Protein AF-A0A522DZP8-F1 (afdb_monomer_lite)

Sequence (101 aa):
LSAKATPIAKRIQIWIPDPQGKQLICRQGYSKDNNELAQLFETITVNKGEGALGRVWLTGMPVITGADESDYSPELDNLSTMLAIPVIADGRLKAIVTFLF

Secondary structure (DSSP, 8-state):
---TTS-S-SEEEEEEE-TTSSEEEEEEEEESS-THHHHHHTT-EEETTSHHHHHHHHH---EEE---GGG--TTTTT---EEEEEEEETTEEEEEEEEE-

Foldseek 3Di:
DDDLVDDPFQKKWKWFQDPVSFWIATPDMDGSDDCPVVVVRRPDIHGQPPDQVNPCQPPVDKDKFADDVPPDDVVCNQQRIKIWHFDDDPNHTGIIMMGGD

pLDDT: mean 79.23, std 18.17, range [43.75, 98.19]

Radius of gyration: 13.72 Å; chains: 1; bounding box: 36×34×33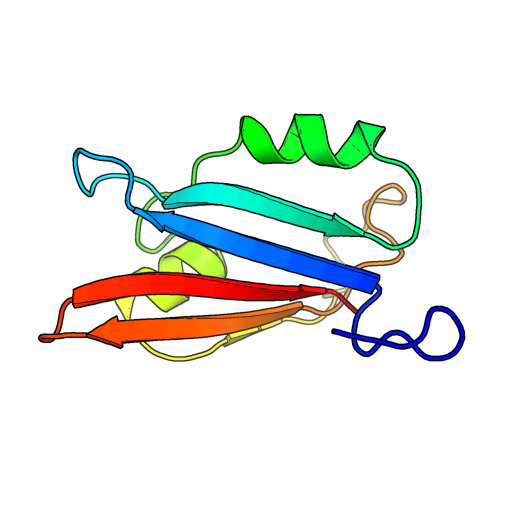 Å

Structure (mmCIF, N/CA/C/O backbone):
data_AF-A0A522DZP8-F1
#
_entry.id   AF-A0A522DZP8-F1
#
loop_
_atom_site.group_PDB
_atom_site.id
_atom_site.type_symbol
_atom_site.label_atom_id
_atom_site.label_alt_id
_atom_site.label_comp_id
_atom_site.label_asym_id
_atom_site.label_entity_id
_atom_site.label_seq_id
_atom_site.pdbx_PDB_ins_code
_atom_site.Cartn_x
_atom_site.Cartn_y
_atom_site.Cartn_z
_atom_site.occupancy
_atom_site.B_iso_or_equiv
_atom_site.auth_seq_id
_atom_site.auth_comp_id
_atom_site.auth_asym_id
_atom_site.auth_atom_id
_atom_site.pdbx_PDB_model_num
ATOM 1 N N . LEU A 1 1 ? 5.232 -15.082 -5.766 1.00 49.91 1 LEU A N 1
ATOM 2 C CA . LEU A 1 1 ? 4.152 -14.746 -6.724 1.00 49.91 1 LEU A CA 1
ATOM 3 C C . LEU A 1 1 ? 4.681 -14.124 -8.034 1.00 49.91 1 LEU A C 1
ATOM 5 O O . LEU A 1 1 ? 4.002 -13.323 -8.655 1.00 49.91 1 LEU A O 1
ATOM 9 N N . SER A 1 2 ? 5.871 -14.526 -8.496 1.00 52.34 2 SER A N 1
ATOM 10 C CA . SER A 1 2 ? 6.387 -14.239 -9.840 1.00 52.34 2 SER A CA 1
ATOM 11 C C . SER A 1 2 ? 7.524 -15.215 -10.145 1.00 52.34 2 SER A C 1
ATOM 13 O O . SER A 1 2 ? 8.279 -15.557 -9.232 1.00 52.34 2 SER A O 1
ATOM 15 N N . ALA A 1 3 ? 7.682 -15.645 -11.398 1.00 55.91 3 ALA A N 1
ATOM 16 C CA . ALA A 1 3 ? 8.917 -16.295 -11.831 1.00 55.91 3 ALA A CA 1
ATOM 17 C C . ALA A 1 3 ? 10.070 -15.273 -11.757 1.00 55.91 3 ALA A C 1
ATOM 19 O O . ALA A 1 3 ? 9.878 -14.108 -12.112 1.00 55.91 3 ALA A O 1
ATOM 20 N N . LYS A 1 4 ? 11.272 -15.683 -11.315 1.00 57.22 4 LYS A N 1
ATOM 21 C CA . LYS A 1 4 ? 12.457 -14.791 -11.230 1.00 57.22 4 LYS A CA 1
ATOM 22 C C . LYS A 1 4 ? 12.805 -14.118 -12.573 1.00 57.22 4 LYS A C 1
ATOM 24 O O . LYS A 1 4 ? 13.436 -13.057 -12.586 1.00 57.22 4 LYS A O 1
ATOM 29 N N . ALA A 1 5 ? 12.388 -14.736 -13.678 1.00 59.31 5 ALA A N 1
ATOM 30 C CA . ALA A 1 5 ? 12.634 -14.280 -15.040 1.00 59.31 5 ALA A CA 1
ATOM 31 C C . ALA A 1 5 ? 11.696 -13.149 -15.511 1.00 59.31 5 ALA A C 1
ATOM 33 O O . ALA A 1 5 ? 12.082 -12.402 -16.400 1.00 59.31 5 ALA A O 1
ATOM 34 N N . THR A 1 6 ? 10.508 -12.982 -14.915 1.00 59.75 6 THR A N 1
ATOM 35 C CA . THR A 1 6 ? 9.487 -12.014 -15.372 1.00 59.75 6 THR A CA 1
ATOM 36 C C . THR A 1 6 ? 8.752 -11.370 -14.185 1.00 59.75 6 THR A C 1
ATOM 38 O O . THR A 1 6 ? 7.577 -11.669 -13.962 1.00 59.75 6 THR A O 1
ATOM 41 N N . PRO A 1 7 ? 9.437 -10.552 -13.362 1.00 65.62 7 PRO A N 1
ATOM 42 C CA . PRO A 1 7 ? 8.817 -9.880 -12.222 1.00 65.62 7 PRO A CA 1
ATOM 43 C C . PRO A 1 7 ? 7.661 -8.976 -12.662 1.00 65.62 7 PRO A C 1
ATOM 45 O O . PRO A 1 7 ? 7.847 -8.109 -13.507 1.00 65.62 7 PRO A O 1
ATOM 48 N N . ILE A 1 8 ? 6.481 -9.164 -12.060 1.00 76.81 8 ILE A N 1
ATOM 49 C CA . ILE A 1 8 ? 5.305 -8.294 -12.271 1.00 76.81 8 ILE A CA 1
ATOM 50 C C . ILE A 1 8 ? 5.591 -6.859 -11.795 1.00 76.81 8 ILE A C 1
ATOM 52 O O . ILE A 1 8 ? 5.089 -5.908 -12.375 1.00 76.81 8 ILE A O 1
ATOM 56 N N . ALA A 1 9 ? 6.409 -6.710 -10.752 1.00 80.50 9 ALA A N 1
ATOM 57 C CA . ALA A 1 9 ? 6.889 -5.443 -10.215 1.00 80.50 9 ALA A CA 1
ATOM 58 C C . ALA A 1 9 ? 8.303 -5.653 -9.657 1.00 80.50 9 ALA A C 1
ATOM 60 O O . ALA A 1 9 ? 8.629 -6.761 -9.209 1.00 80.50 9 ALA A O 1
ATOM 61 N N . LYS A 1 10 ? 9.137 -4.610 -9.654 1.00 80.19 10 LYS A N 1
ATOM 62 C CA . LYS A 1 10 ? 10.472 -4.660 -9.035 1.00 80.19 10 LYS A CA 1
ATOM 63 C C . LYS A 1 10 ? 10.374 -4.860 -7.526 1.00 80.19 10 LYS A C 1
ATOM 65 O O . LYS A 1 10 ? 11.195 -5.577 -6.948 1.00 80.19 10 LYS A O 1
ATOM 70 N N . ARG A 1 11 ? 9.343 -4.277 -6.901 1.00 81.62 11 ARG A N 1
ATOM 71 C CA . ARG A 1 11 ? 9.078 -4.413 -5.468 1.00 81.62 11 ARG A CA 1
ATOM 72 C C . ARG A 1 11 ? 7.587 -4.492 -5.160 1.00 81.62 11 ARG A C 1
ATOM 74 O O . ARG A 1 11 ? 6.780 -3.811 -5.784 1.00 81.62 11 ARG A O 1
ATOM 81 N N . ILE A 1 12 ? 7.239 -5.300 -4.164 1.00 87.12 12 ILE A N 1
ATOM 82 C CA . ILE A 1 12 ? 5.893 -5.362 -3.584 1.00 87.12 12 ILE A CA 1
ATOM 83 C C . ILE A 1 12 ? 5.999 -5.087 -2.088 1.00 87.12 12 ILE A C 1
ATOM 85 O O . ILE A 1 12 ? 6.853 -5.681 -1.428 1.00 87.12 12 ILE A O 1
ATOM 89 N N . GLN A 1 13 ? 5.147 -4.221 -1.538 1.00 89.38 13 GLN A N 1
ATOM 90 C CA . GLN A 1 13 ? 5.083 -3.995 -0.090 1.00 89.38 13 GLN A CA 1
ATOM 91 C C . GLN A 1 13 ? 3.659 -4.132 0.440 1.00 89.38 13 GLN A C 1
ATOM 93 O O . GLN A 1 13 ? 2.682 -3.900 -0.270 1.00 89.38 13 GLN A O 1
ATOM 98 N N . ILE A 1 14 ? 3.556 -4.505 1.714 1.00 92.44 14 ILE A N 1
ATOM 99 C CA . ILE A 1 14 ? 2.301 -4.580 2.456 1.00 92.44 14 ILE A CA 1
ATOM 100 C C . ILE A 1 14 ? 2.387 -3.601 3.620 1.00 92.44 14 ILE A C 1
ATOM 102 O O . ILE A 1 14 ? 3.166 -3.787 4.558 1.00 92.44 14 ILE A O 1
ATOM 106 N N . TRP A 1 15 ? 1.540 -2.583 3.563 1.00 94.81 15 TRP A N 1
ATOM 107 C CA . TRP A 1 15 ? 1.388 -1.570 4.594 1.00 94.81 15 TRP A CA 1
ATOM 108 C C . TRP A 1 15 ? 0.144 -1.868 5.412 1.00 94.81 15 TRP A C 1
ATOM 110 O O . TRP A 1 15 ? -0.905 -2.165 4.845 1.00 94.81 15 TRP A O 1
ATOM 120 N N . ILE A 1 16 ? 0.237 -1.789 6.733 1.00 95.94 16 ILE A N 1
ATOM 121 C CA . ILE A 1 16 ? -0.898 -2.019 7.633 1.00 95.94 16 ILE A CA 1
ATOM 122 C C . ILE A 1 16 ? -1.042 -0.853 8.606 1.00 95.94 16 ILE A C 1
ATOM 124 O O . ILE A 1 16 ? -0.033 -0.233 8.941 1.00 95.94 16 ILE A O 1
ATOM 128 N N . PRO A 1 17 ? -2.256 -0.563 9.102 1.00 96.31 17 PRO A N 1
ATOM 129 C CA . PRO A 1 17 ? -2.402 0.305 10.258 1.00 96.31 17 PRO A CA 1
ATOM 130 C C . PRO A 1 17 ? -1.619 -0.260 11.449 1.00 96.31 17 PRO A C 1
ATOM 132 O O . PRO A 1 17 ? -1.622 -1.473 11.687 1.00 96.31 17 PRO A O 1
ATOM 135 N N . ASP A 1 18 ? -0.965 0.618 12.199 1.00 93.94 18 ASP A N 1
ATOM 136 C CA . ASP A 1 18 ? -0.370 0.280 13.484 1.00 93.94 18 ASP A CA 1
ATOM 137 C C . ASP A 1 18 ? -1.457 -0.168 14.491 1.00 93.94 18 ASP A C 1
ATOM 139 O O . ASP A 1 18 ? -2.658 0.022 14.256 1.00 93.94 18 ASP A O 1
ATOM 143 N N . PRO A 1 19 ? -1.083 -0.764 15.640 1.00 92.50 19 PRO A N 1
ATOM 144 C CA . PRO A 1 19 ? -2.062 -1.205 16.636 1.00 92.50 19 PRO A CA 1
ATOM 145 C C . PRO A 1 19 ? -2.974 -0.090 17.172 1.00 92.50 19 PRO A C 1
ATOM 147 O O . PRO A 1 19 ? -4.047 -0.383 17.692 1.00 92.50 19 PRO A O 1
ATOM 150 N N . GLN A 1 20 ? -2.556 1.176 17.057 1.00 94.44 20 GLN A N 1
ATOM 151 C CA . GLN A 1 20 ? -3.319 2.344 17.502 1.00 94.44 20 GLN A CA 1
ATOM 152 C C . GLN A 1 20 ? -4.224 2.919 16.399 1.00 94.44 20 GLN A C 1
ATOM 154 O O . GLN A 1 20 ? -5.013 3.825 16.665 1.00 94.44 20 GLN A O 1
ATOM 159 N N . GLY A 1 21 ? -4.117 2.418 15.164 1.00 92.94 21 GLY A N 1
ATOM 160 C CA . GLY A 1 21 ? -4.810 2.931 13.988 1.00 92.94 21 GLY A CA 1
ATOM 161 C C . GLY A 1 21 ? -4.411 4.357 13.597 1.00 92.94 21 GLY A C 1
ATOM 162 O O . GLY A 1 21 ? -5.215 5.041 12.965 1.00 92.94 21 GLY A O 1
ATOM 163 N N . LYS A 1 22 ? -3.220 4.829 13.991 1.00 94.31 22 LYS A N 1
ATOM 164 C CA . LYS A 1 22 ? -2.774 6.223 13.788 1.00 94.31 22 LYS A CA 1
ATOM 165 C C . LYS A 1 22 ? -1.852 6.398 12.594 1.00 94.31 22 LYS A C 1
ATOM 167 O O . LYS A 1 22 ? -1.924 7.421 11.920 1.00 94.31 22 LYS A O 1
ATOM 172 N N . GLN A 1 23 ? -1.037 5.390 12.311 1.00 95.94 23 GLN A N 1
ATOM 173 C CA . GLN A 1 23 ? -0.074 5.409 11.215 1.00 95.94 23 GLN A CA 1
ATOM 174 C C . GLN A 1 23 ? -0.135 4.109 10.418 1.00 95.94 23 GLN A C 1
ATOM 176 O O . GLN A 1 23 ? -0.561 3.078 10.935 1.00 95.94 23 GLN A O 1
ATOM 181 N N . LEU A 1 24 ? 0.318 4.148 9.168 1.00 94.94 24 LEU A N 1
ATOM 182 C CA . LEU A 1 24 ? 0.672 2.945 8.423 1.00 94.94 24 LEU A CA 1
ATOM 183 C C . LEU A 1 24 ? 2.131 2.585 8.690 1.00 94.94 24 LEU A C 1
ATOM 185 O O . LEU A 1 24 ? 2.988 3.465 8.686 1.00 94.94 24 LEU A O 1
ATOM 189 N N . ILE A 1 25 ? 2.399 1.293 8.844 1.00 92.81 25 ILE A N 1
ATOM 190 C CA . ILE A 1 25 ? 3.740 0.712 8.935 1.00 92.81 25 ILE A CA 1
ATOM 191 C C . ILE A 1 25 ? 3.939 -0.312 7.819 1.00 92.81 25 ILE A C 1
ATOM 193 O O . ILE A 1 25 ? 3.008 -1.047 7.464 1.00 92.81 25 ILE A O 1
ATOM 197 N N . CYS A 1 26 ? 5.149 -0.385 7.269 1.00 90.38 26 CYS A N 1
ATOM 198 C CA . CYS A 1 26 ? 5.507 -1.423 6.309 1.00 90.38 26 CYS A CA 1
ATOM 199 C C . CYS A 1 26 ? 5.714 -2.743 7.062 1.00 90.38 26 CYS A C 1
ATOM 201 O O . CYS A 1 26 ? 6.713 -2.924 7.750 1.00 90.38 26 CYS A O 1
ATOM 203 N N . ARG A 1 27 ? 4.765 -3.681 6.945 1.00 83.94 27 ARG A N 1
ATOM 204 C CA . ARG A 1 27 ? 4.882 -5.010 7.570 1.00 83.94 27 ARG A CA 1
ATOM 205 C C . ARG A 1 27 ? 5.843 -5.906 6.799 1.00 83.94 27 ARG A C 1
ATOM 207 O O . ARG A 1 27 ? 6.474 -6.772 7.394 1.00 83.94 27 ARG A O 1
ATOM 214 N N . GLN A 1 28 ? 5.872 -5.771 5.476 1.00 74.88 28 GLN A N 1
ATOM 215 C CA . GLN A 1 28 ? 6.653 -6.654 4.623 1.00 74.88 28 GLN A CA 1
ATOM 216 C C . GLN A 1 28 ? 6.976 -5.991 3.288 1.00 74.88 28 GLN A C 1
ATOM 218 O O . GLN A 1 28 ? 6.095 -5.403 2.663 1.00 74.88 28 GLN A O 1
ATOM 223 N N . GLY A 1 29 ? 8.217 -6.147 2.827 1.00 68.19 29 GLY A N 1
ATOM 224 C CA . GLY A 1 29 ? 8.646 -5.787 1.481 1.00 68.19 29 GLY A CA 1
ATOM 225 C C . GLY A 1 29 ? 9.334 -6.965 0.795 1.00 68.19 29 GLY A C 1
ATOM 226 O O . GLY A 1 29 ? 10.187 -7.6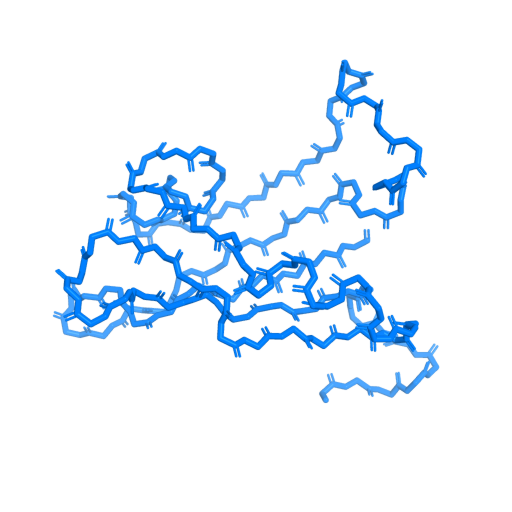16 1.386 1.00 68.19 29 GLY A O 1
ATOM 227 N N . TYR A 1 30 ? 8.981 -7.225 -0.459 1.00 70.81 30 TYR A N 1
ATOM 228 C CA . TYR A 1 30 ? 9.627 -8.217 -1.312 1.00 70.81 30 TYR A CA 1
ATOM 229 C C . TYR A 1 30 ? 10.253 -7.522 -2.520 1.00 70.81 30 TYR A C 1
ATOM 231 O O . TYR A 1 30 ? 9.563 -6.803 -3.240 1.00 70.81 30 TYR A O 1
ATOM 239 N N . SER A 1 31 ? 11.544 -7.756 -2.749 1.00 65.19 31 SER A N 1
ATOM 240 C CA . SER A 1 31 ? 12.326 -7.225 -3.872 1.00 65.19 31 SER A CA 1
ATOM 241 C C . SER A 1 31 ? 13.105 -8.353 -4.545 1.00 65.19 31 SER A C 1
ATOM 243 O O . SER A 1 31 ? 13.415 -9.360 -3.904 1.00 65.19 31 SER A O 1
ATOM 245 N N . LYS A 1 32 ? 13.406 -8.202 -5.840 1.00 60.59 32 LYS A N 1
ATOM 246 C CA . LYS A 1 32 ? 14.304 -9.115 -6.566 1.00 60.59 32 LYS A CA 1
ATOM 247 C C . LYS A 1 32 ? 15.771 -8.900 -6.172 1.00 60.59 32 LYS A C 1
ATOM 249 O O . LYS A 1 32 ? 16.501 -9.884 -6.063 1.00 60.59 32 LYS A O 1
ATOM 254 N N . ASP A 1 33 ? 16.150 -7.647 -5.924 1.00 59.03 33 ASP A N 1
ATOM 255 C CA . ASP A 1 33 ? 17.505 -7.230 -5.560 1.00 59.03 33 ASP A CA 1
ATOM 256 C C . ASP A 1 33 ? 17.595 -6.895 -4.057 1.00 59.03 33 ASP A C 1
ATOM 258 O O . ASP A 1 33 ? 16.589 -6.557 -3.427 1.00 59.03 33 ASP A O 1
ATOM 262 N N . ASN A 1 34 ? 18.798 -7.069 -3.506 1.00 53.31 34 ASN A N 1
ATOM 263 C CA . ASN A 1 34 ? 19.185 -7.287 -2.103 1.00 53.31 34 ASN A CA 1
ATOM 264 C C . ASN A 1 34 ? 18.448 -6.503 -0.979 1.00 53.31 34 ASN A C 1
ATOM 266 O O . ASN A 1 34 ? 17.945 -5.395 -1.147 1.00 53.31 34 ASN A O 1
ATOM 270 N N . ASN A 1 35 ? 18.448 -7.105 0.216 1.00 54.22 35 ASN A N 1
ATOM 271 C CA . ASN A 1 35 ? 17.615 -6.791 1.391 1.00 54.22 35 ASN A CA 1
ATOM 272 C C . ASN A 1 35 ? 17.951 -5.491 2.161 1.00 54.22 35 ASN A C 1
ATOM 274 O O . ASN A 1 35 ? 17.216 -5.136 3.079 1.00 54.22 35 ASN A O 1
ATOM 278 N N . GLU A 1 36 ? 19.032 -4.781 1.837 1.00 51.44 36 GLU A N 1
ATOM 279 C CA . GLU A 1 36 ? 19.508 -3.642 2.649 1.00 51.44 36 GLU A CA 1
ATOM 280 C C . GLU A 1 36 ? 18.554 -2.439 2.598 1.00 51.44 36 GLU A C 1
ATOM 282 O O . GLU A 1 36 ? 18.234 -1.856 3.631 1.00 51.44 36 GLU A O 1
ATOM 287 N N . LEU A 1 37 ? 17.960 -2.152 1.434 1.00 52.88 37 LEU A N 1
ATOM 288 C CA . LEU A 1 37 ? 16.908 -1.134 1.321 1.00 52.88 37 LEU A CA 1
ATOM 289 C C . LEU A 1 37 ? 15.602 -1.556 2.012 1.00 52.88 37 LEU A C 1
ATOM 291 O O . LEU A 1 37 ? 14.784 -0.704 2.342 1.00 52.88 37 LEU A O 1
ATOM 295 N N . ALA A 1 38 ? 15.374 -2.855 2.252 1.00 54.31 38 ALA A N 1
ATOM 296 C CA . ALA A 1 38 ? 14.171 -3.312 2.948 1.00 54.31 38 ALA A CA 1
ATOM 297 C C . ALA A 1 38 ? 14.121 -2.843 4.403 1.00 54.31 38 ALA A C 1
ATOM 299 O O . ALA A 1 38 ? 13.054 -2.439 4.857 1.00 54.31 38 ALA A O 1
ATOM 300 N N . GLN A 1 39 ? 15.273 -2.800 5.073 1.00 54.19 39 GLN A N 1
ATOM 301 C CA . GLN A 1 39 ? 15.380 -2.363 6.465 1.00 54.19 39 GLN A CA 1
ATOM 302 C C . GLN A 1 39 ? 15.083 -0.868 6.635 1.00 54.19 39 GLN A C 1
ATOM 304 O O . GLN A 1 39 ? 14.509 -0.470 7.644 1.00 54.19 39 GLN A O 1
ATOM 309 N N . LEU A 1 40 ? 15.399 -0.035 5.635 1.00 57.47 40 LEU A N 1
ATOM 310 C CA . LEU A 1 40 ? 15.126 1.403 5.704 1.00 57.47 40 LEU A CA 1
ATOM 311 C C . LEU A 1 40 ? 13.611 1.685 5.715 1.00 57.47 40 LEU A C 1
ATOM 313 O O . LEU A 1 40 ? 13.126 2.462 6.535 1.00 57.47 40 LEU A O 1
ATOM 317 N N . PHE A 1 41 ? 12.838 0.988 4.871 1.00 57.66 41 PHE A N 1
ATOM 318 C CA . PHE A 1 41 ? 11.378 1.157 4.792 1.00 57.66 41 PHE A CA 1
ATOM 319 C C . PHE A 1 41 ? 10.616 0.541 5.973 1.00 57.66 41 PHE A C 1
ATOM 321 O O . PHE A 1 41 ? 9.490 0.957 6.238 1.00 57.66 41 PHE A O 1
ATOM 328 N N . GLU A 1 42 ? 11.205 -0.412 6.700 1.00 62.16 42 GLU A N 1
ATOM 329 C CA . GLU A 1 42 ? 10.618 -0.968 7.931 1.00 62.16 42 GLU A CA 1
ATOM 330 C C . GLU A 1 42 ? 10.546 0.062 9.073 1.00 62.16 42 GLU A C 1
ATOM 332 O O . GLU A 1 42 ? 9.786 -0.131 10.021 1.00 62.16 42 GLU A O 1
ATOM 337 N N . THR A 1 43 ? 11.274 1.181 8.970 1.00 67.62 43 THR A N 1
ATOM 338 C CA . THR A 1 43 ? 11.266 2.256 9.978 1.00 67.62 43 THR A CA 1
ATOM 339 C C . THR A 1 43 ? 10.358 3.440 9.631 1.00 67.62 43 THR A C 1
ATOM 341 O O . THR A 1 43 ? 10.148 4.313 10.472 1.00 67.62 43 THR A O 1
ATOM 344 N N . ILE A 1 44 ? 9.784 3.475 8.422 1.00 81.44 44 ILE A N 1
ATOM 345 C CA . ILE A 1 44 ? 8.963 4.597 7.951 1.00 81.44 44 ILE A CA 1
ATOM 346 C C . ILE A 1 44 ? 7.503 4.400 8.360 1.00 81.44 44 ILE A C 1
ATOM 348 O O . ILE A 1 44 ? 6.900 3.349 8.124 1.00 81.44 44 ILE A O 1
ATOM 352 N N . THR A 1 45 ? 6.915 5.457 8.915 1.00 90.06 45 THR A N 1
ATOM 353 C CA . THR A 1 45 ? 5.478 5.564 9.154 1.00 90.06 45 THR A CA 1
ATOM 354 C C . THR A 1 45 ? 4.837 6.550 8.183 1.00 90.06 45 THR A C 1
ATOM 356 O O . THR A 1 45 ? 5.466 7.508 7.740 1.00 90.06 45 THR A O 1
ATOM 359 N N . VAL A 1 46 ? 3.568 6.320 7.842 1.00 92.44 46 VAL A N 1
ATOM 360 C CA . VAL A 1 46 ? 2.783 7.245 7.008 1.00 92.44 46 VAL A CA 1
ATOM 361 C C . VAL A 1 46 ? 1.516 7.653 7.745 1.00 92.44 46 VAL A C 1
ATOM 363 O O . VAL A 1 46 ? 0.743 6.789 8.175 1.00 92.44 46 VAL A O 1
ATOM 366 N N . ASN A 1 47 ? 1.270 8.958 7.858 1.00 95.31 47 ASN A N 1
ATOM 367 C CA . ASN A 1 47 ? 0.026 9.463 8.427 1.00 95.31 47 ASN A CA 1
ATOM 368 C C . ASN A 1 47 ? -1.104 9.453 7.394 1.00 95.31 47 ASN A C 1
ATOM 370 O O . ASN A 1 47 ? -0.909 9.530 6.178 1.00 95.31 47 ASN A O 1
ATOM 374 N N . LYS A 1 48 ? -2.339 9.383 7.888 1.00 95.19 48 LYS A N 1
ATOM 375 C CA . LYS A 1 48 ? -3.529 9.433 7.039 1.00 95.19 48 LYS A CA 1
ATOM 376 C C . LYS A 1 48 ? -3.592 10.762 6.273 1.00 95.19 48 LYS A C 1
ATOM 378 O O . LYS A 1 48 ? -3.467 11.826 6.863 1.00 95.19 48 LYS A O 1
ATOM 383 N N . GLY A 1 49 ? -3.833 10.688 4.966 1.00 92.62 49 GLY A N 1
ATOM 384 C CA . GLY A 1 49 ? -3.863 11.837 4.052 1.00 92.62 49 GLY A CA 1
ATOM 385 C C . GLY A 1 49 ? -2.505 12.255 3.471 1.00 92.62 49 GLY A C 1
ATOM 386 O O . GLY A 1 49 ? -2.492 12.939 2.450 1.00 92.62 49 GLY A O 1
ATOM 387 N N . GLU A 1 50 ? -1.381 11.813 4.040 1.00 90.69 50 GLU A N 1
ATOM 388 C CA . GLU A 1 50 ? -0.041 12.198 3.578 1.00 90.69 50 GLU A CA 1
ATOM 389 C C . GLU A 1 50 ? 0.473 11.302 2.443 1.00 90.69 50 GLU A C 1
ATOM 391 O O . GLU A 1 50 ? 0.465 10.070 2.525 1.00 90.69 50 GLU A O 1
ATOM 396 N N . GLY A 1 51 ? 0.946 11.924 1.361 1.00 89.12 51 GLY A N 1
ATOM 397 C CA . GLY A 1 51 ? 1.485 11.206 0.206 1.00 89.12 51 GLY A CA 1
ATOM 398 C C . GLY A 1 51 ? 0.483 10.244 -0.448 1.00 89.12 51 GLY A C 1
ATOM 399 O O . GLY A 1 51 ? -0.729 10.308 -0.234 1.00 89.12 51 GLY A O 1
ATOM 400 N N . ALA A 1 52 ? 0.978 9.337 -1.291 1.00 91.19 52 ALA A N 1
ATOM 401 C CA . ALA A 1 52 ? 0.118 8.392 -2.007 1.00 91.19 52 ALA A CA 1
ATOM 402 C C . ALA A 1 52 ? -0.582 7.403 -1.058 1.00 91.19 52 ALA A C 1
ATOM 404 O O . ALA A 1 52 ? -1.795 7.218 -1.141 1.00 91.19 52 ALA A O 1
ATOM 405 N N . LEU A 1 53 ? 0.165 6.811 -0.122 1.00 94.00 53 LEU A N 1
ATOM 406 C CA . LEU A 1 53 ? -0.354 5.823 0.828 1.00 94.00 53 LEU A CA 1
ATOM 407 C C . LEU A 1 53 ? -1.362 6.426 1.811 1.00 94.00 53 LEU A C 1
ATOM 409 O O . LEU A 1 53 ? -2.420 5.838 2.046 1.00 94.00 53 LEU A O 1
ATOM 413 N N . GLY A 1 54 ? -1.084 7.618 2.342 1.00 94.81 54 GLY A N 1
ATOM 414 C CA . GLY A 1 54 ? -2.015 8.313 3.222 1.00 94.81 54 GLY A CA 1
ATOM 415 C C . GLY A 1 54 ? -3.299 8.708 2.497 1.00 94.81 54 GLY A C 1
ATOM 416 O O . GLY A 1 54 ? -4.373 8.592 3.090 1.00 94.81 54 GLY A O 1
ATOM 417 N N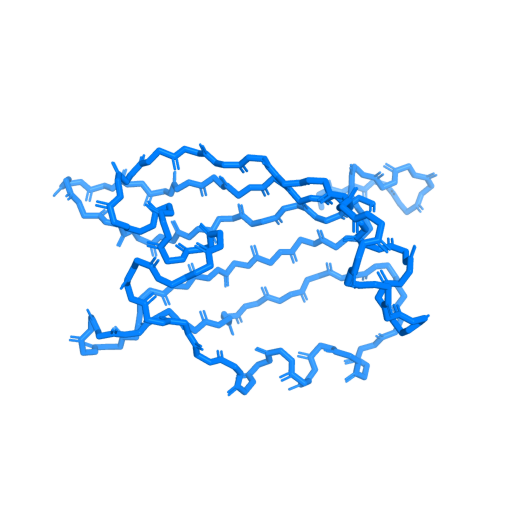 . ARG A 1 55 ? -3.237 9.095 1.213 1.00 95.25 55 ARG A N 1
ATOM 418 C CA . ARG A 1 55 ? -4.443 9.332 0.398 1.00 95.25 55 ARG A CA 1
ATOM 419 C C . ARG A 1 55 ? -5.270 8.066 0.197 1.00 95.25 55 ARG A C 1
ATOM 421 O O . ARG A 1 55 ? -6.477 8.126 0.408 1.00 95.25 55 ARG A O 1
ATOM 428 N N . VAL A 1 56 ? -4.647 6.931 -0.134 1.00 97.38 56 VAL A N 1
ATOM 429 C CA . VAL A 1 56 ? -5.348 5.633 -0.227 1.00 97.38 56 VAL A CA 1
ATOM 430 C C . VAL A 1 56 ? -6.041 5.303 1.097 1.00 97.38 56 VAL A C 1
ATOM 432 O O . VAL A 1 56 ? -7.191 4.871 1.106 1.00 97.38 56 VAL A O 1
ATOM 435 N N . TRP A 1 57 ? -5.386 5.556 2.233 1.00 97.38 57 TRP A N 1
ATOM 436 C CA . TRP A 1 57 ? -6.001 5.341 3.542 1.00 97.38 57 TRP A CA 1
ATOM 437 C C . TRP A 1 57 ? -7.146 6.317 3.843 1.00 97.38 57 TRP A C 1
ATOM 439 O O . TRP A 1 57 ? -8.138 5.946 4.474 1.00 97.38 57 TRP A O 1
ATOM 449 N N . LEU A 1 58 ? -7.033 7.568 3.401 1.00 96.56 58 LEU A N 1
ATOM 450 C CA . LEU A 1 58 ? -8.075 8.570 3.586 1.00 96.56 58 LEU A CA 1
ATOM 451 C C . LEU A 1 58 ? -9.336 8.250 2.779 1.00 96.56 58 LEU A C 1
ATOM 453 O O . LEU A 1 58 ? -10.434 8.376 3.315 1.00 96.56 58 LEU A O 1
ATOM 457 N N . THR A 1 59 ? -9.175 7.837 1.523 1.00 96.81 59 THR A N 1
ATOM 458 C CA . THR A 1 59 ? -10.282 7.704 0.564 1.00 96.81 59 THR A CA 1
ATOM 459 C C . THR A 1 59 ? -10.784 6.274 0.394 1.00 96.81 59 THR A C 1
ATOM 461 O O . THR A 1 59 ? -11.908 6.074 -0.056 1.00 96.81 59 THR A O 1
ATOM 464 N N . GLY A 1 60 ? -9.960 5.275 0.715 1.00 97.06 60 GLY A N 1
ATOM 465 C CA . GLY A 1 60 ? -10.230 3.878 0.382 1.00 97.06 60 GLY A CA 1
ATOM 466 C C . GLY A 1 60 ? -10.158 3.573 -1.118 1.00 97.06 60 GLY A C 1
ATOM 467 O O . GLY A 1 60 ? -10.623 2.514 -1.530 1.00 97.06 60 GLY A O 1
ATOM 468 N N . MET A 1 61 ? -9.589 4.471 -1.931 1.00 97.69 61 MET A N 1
ATOM 469 C CA . MET A 1 61 ? -9.467 4.316 -3.385 1.00 97.69 61 MET A CA 1
ATOM 470 C C . MET A 1 61 ? -8.032 3.960 -3.789 1.00 97.69 61 MET A C 1
ATOM 472 O O . MET A 1 61 ? -7.093 4.455 -3.160 1.00 97.69 61 MET A O 1
ATOM 476 N N . PRO A 1 62 ? -7.832 3.129 -4.829 1.00 96.94 62 PRO A N 1
ATOM 477 C CA . PRO A 1 62 ? -6.502 2.854 -5.358 1.00 96.94 62 PRO A CA 1
ATOM 478 C C . PRO A 1 62 ? -5.874 4.110 -5.975 1.00 96.94 62 PRO A C 1
ATOM 480 O O . PRO A 1 62 ? -6.573 4.982 -6.492 1.00 96.94 62 PRO A O 1
ATOM 483 N N . VAL A 1 63 ? -4.544 4.187 -5.940 1.00 94.25 63 VAL A N 1
ATOM 484 C CA . VAL A 1 63 ? -3.764 5.298 -6.506 1.00 94.25 63 VAL A CA 1
ATOM 485 C C . VAL A 1 63 ? -2.646 4.743 -7.381 1.00 94.25 63 VAL A C 1
ATOM 487 O O . VAL A 1 63 ? -1.993 3.769 -7.010 1.00 94.25 63 VAL A O 1
ATOM 490 N N . ILE A 1 64 ? -2.411 5.397 -8.519 1.00 90.94 64 ILE A N 1
ATOM 491 C CA . ILE A 1 64 ? -1.213 5.224 -9.342 1.00 90.94 64 ILE A CA 1
ATOM 492 C C . ILE A 1 64 ? -0.423 6.533 -9.281 1.00 90.94 64 ILE A C 1
ATOM 494 O O . ILE A 1 64 ? -1.006 7.606 -9.431 1.00 90.94 64 ILE A O 1
ATOM 498 N N . THR A 1 65 ? 0.882 6.452 -9.043 1.00 86.12 65 THR A N 1
ATOM 499 C CA . THR A 1 65 ? 1.813 7.585 -9.143 1.00 86.12 65 THR A CA 1
ATOM 500 C C . THR A 1 65 ? 2.895 7.258 -10.161 1.00 86.12 65 THR A C 1
ATOM 502 O O . THR A 1 65 ? 3.314 6.106 -10.230 1.00 86.12 65 THR A O 1
ATOM 505 N N . GLY A 1 66 ? 3.335 8.249 -10.934 1.00 77.12 66 GLY A N 1
ATOM 506 C CA . GLY A 1 66 ? 4.509 8.175 -11.811 1.00 77.12 66 GLY A CA 1
ATOM 507 C C . GLY A 1 66 ? 5.580 9.173 -11.362 1.00 77.12 66 GLY A C 1
ATOM 508 O O . GLY A 1 66 ? 5.339 9.931 -10.421 1.00 77.12 66 GLY A O 1
ATOM 509 N N . ALA A 1 67 ? 6.734 9.188 -12.032 1.00 61.25 67 ALA A N 1
ATOM 510 C CA . ALA A 1 67 ? 7.742 10.213 -11.796 1.00 61.25 67 ALA A CA 1
ATOM 511 C C . ALA A 1 67 ? 7.262 11.537 -12.392 1.00 61.25 67 ALA A C 1
ATOM 513 O O . ALA A 1 67 ? 7.087 11.639 -13.605 1.00 61.25 67 ALA A O 1
ATOM 514 N N . ASP A 1 68 ? 7.087 12.539 -11.537 1.00 55.94 68 ASP A N 1
ATOM 515 C CA . ASP A 1 68 ? 7.250 13.928 -11.950 1.00 55.94 68 ASP A CA 1
ATOM 516 C C . ASP A 1 68 ? 8.758 14.232 -11.956 1.00 55.94 68 ASP A C 1
ATOM 518 O O . ASP A 1 68 ? 9.471 13.859 -11.022 1.00 55.94 68 ASP A O 1
ATOM 522 N N . GLU A 1 69 ? 9.268 14.896 -13.001 1.00 48.38 69 GLU A N 1
ATOM 523 C CA . GLU A 1 69 ? 10.710 15.168 -13.185 1.00 48.38 69 GLU A CA 1
ATOM 524 C C . GLU A 1 69 ? 11.353 15.996 -12.047 1.00 48.38 69 GLU A C 1
ATOM 526 O O . GLU A 1 69 ? 12.576 16.097 -11.969 1.00 48.38 69 GLU A O 1
ATOM 531 N N . SER A 1 70 ? 10.557 16.589 -11.151 1.00 48.56 70 SER A N 1
ATOM 532 C CA . SER A 1 70 ? 11.017 17.524 -10.117 1.00 48.56 70 SER A CA 1
ATOM 533 C C . SER A 1 70 ? 11.548 16.891 -8.824 1.00 48.56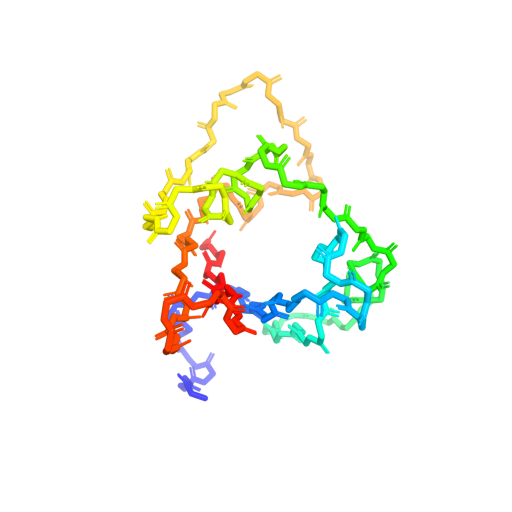 70 SER A C 1
ATOM 535 O O . SER A 1 70 ? 12.212 17.598 -8.072 1.00 48.56 70 SER A O 1
ATOM 537 N N . ASP A 1 71 ? 11.302 15.599 -8.568 1.00 47.12 71 ASP A N 1
ATOM 538 C CA . ASP A 1 71 ? 11.737 14.881 -7.348 1.00 47.12 71 ASP A CA 1
ATOM 539 C C . ASP A 1 71 ? 12.724 13.737 -7.670 1.00 47.12 71 ASP A C 1
ATOM 541 O O . ASP A 1 71 ? 12.664 12.633 -7.121 1.00 47.12 71 ASP A O 1
ATOM 545 N N . TYR A 1 72 ? 13.644 13.995 -8.602 1.00 43.75 72 TYR A N 1
ATOM 546 C CA . TYR A 1 72 ? 14.688 13.054 -9.001 1.00 43.75 72 TYR A CA 1
ATOM 547 C C . TYR A 1 72 ? 15.623 12.731 -7.822 1.00 43.75 72 TYR A C 1
ATOM 549 O O . TYR A 1 72 ? 16.432 13.559 -7.398 1.00 43.75 72 TYR A O 1
ATOM 557 N N . SER A 1 73 ? 15.528 11.503 -7.308 1.00 49.22 73 SER A N 1
ATOM 558 C CA . SER A 1 73 ? 16.515 10.915 -6.404 1.00 49.22 73 SER A CA 1
ATOM 559 C C . SER A 1 73 ? 17.174 9.727 -7.108 1.00 49.22 73 SER A C 1
ATOM 561 O O . SER A 1 73 ? 16.493 8.729 -7.353 1.00 49.22 73 SER A O 1
ATOM 563 N N . PRO A 1 74 ? 18.485 9.777 -7.399 1.00 49.12 74 PRO A N 1
ATOM 564 C CA . PRO A 1 74 ? 19.186 8.711 -8.120 1.00 49.12 74 PRO A CA 1
ATOM 565 C C . PRO A 1 74 ? 19.211 7.369 -7.364 1.00 49.12 74 PRO A C 1
ATOM 567 O O . PRO A 1 74 ? 19.463 6.325 -7.960 1.00 49.12 74 PRO A O 1
ATOM 570 N N . GLU A 1 75 ? 18.906 7.359 -6.062 1.00 52.03 75 GLU A N 1
ATOM 571 C CA . GLU A 1 75 ? 18.728 6.131 -5.269 1.00 52.03 75 GLU A CA 1
ATOM 572 C C . GLU A 1 75 ? 17.351 5.467 -5.488 1.00 52.03 75 GLU A C 1
ATOM 574 O O . GLU A 1 75 ? 17.185 4.275 -5.227 1.00 52.03 75 GLU A O 1
ATOM 579 N N . LEU A 1 76 ? 16.367 6.228 -5.985 1.00 51.91 76 LEU A N 1
ATOM 580 C CA . LEU A 1 76 ? 14.987 5.808 -6.272 1.00 51.91 76 LEU A CA 1
ATOM 581 C C . LEU A 1 76 ? 14.685 5.729 -7.778 1.00 51.91 76 LEU A C 1
ATOM 583 O O . LEU A 1 76 ? 13.565 5.389 -8.162 1.00 51.91 76 LEU A O 1
ATOM 587 N N . ASP A 1 77 ? 15.686 5.991 -8.622 1.00 48.25 77 ASP A N 1
ATOM 588 C CA . ASP A 1 77 ? 15.598 6.132 -10.084 1.00 48.25 77 ASP A CA 1
ATOM 589 C C . ASP A 1 77 ? 14.963 4.947 -10.818 1.00 48.25 77 ASP A C 1
ATOM 591 O O . ASP A 1 77 ? 14.536 5.045 -11.968 1.00 48.25 77 ASP A O 1
ATOM 595 N N . ASN A 1 78 ? 14.880 3.801 -10.150 1.00 52.53 78 ASN A N 1
ATOM 596 C CA . ASN A 1 78 ? 14.316 2.582 -10.693 1.00 52.53 78 ASN A CA 1
ATOM 597 C C . ASN A 1 78 ? 12.934 2.216 -10.124 1.00 52.53 78 ASN A C 1
ATOM 599 O O . ASN A 1 78 ? 12.480 1.128 -10.450 1.00 52.53 78 ASN A O 1
ATOM 603 N N . LEU A 1 79 ? 12.264 3.059 -9.327 1.00 59.62 79 LEU A N 1
ATOM 604 C CA . LEU A 1 79 ? 10.911 2.815 -8.782 1.00 59.62 79 LEU A CA 1
ATOM 605 C C . LEU A 1 79 ? 9.974 4.007 -9.038 1.00 59.62 79 LEU A C 1
ATOM 607 O O . LEU A 1 79 ? 9.173 4.389 -8.185 1.00 59.62 79 LEU A O 1
ATOM 611 N N . SER A 1 80 ? 10.087 4.604 -10.224 1.00 68.06 80 SER A N 1
ATOM 612 C CA . SER A 1 80 ? 9.394 5.837 -10.610 1.00 68.06 80 SER A CA 1
ATOM 613 C C . SER A 1 80 ? 7.874 5.708 -10.668 1.00 68.06 80 SER A C 1
ATOM 615 O O . SER A 1 80 ? 7.175 6.714 -10.639 1.00 68.06 80 SER A O 1
ATOM 617 N N . THR A 1 81 ? 7.337 4.491 -10.762 1.00 84.44 81 THR A N 1
ATOM 618 C CA . THR A 1 81 ? 5.892 4.266 -10.844 1.00 84.44 81 THR A CA 1
ATOM 619 C C . THR A 1 81 ? 5.428 3.323 -9.745 1.00 84.44 81 THR A C 1
ATOM 621 O O . THR A 1 81 ? 6.002 2.251 -9.550 1.00 84.44 81 THR A O 1
ATOM 624 N N . MET A 1 82 ? 4.351 3.694 -9.052 1.00 88.88 82 MET A N 1
ATOM 625 C CA . MET A 1 82 ? 3.741 2.885 -8.000 1.00 88.88 82 MET A CA 1
ATOM 626 C C . MET A 1 82 ? 2.239 2.732 -8.220 1.00 88.88 82 MET A C 1
ATOM 628 O O . MET A 1 82 ? 1.537 3.706 -8.470 1.00 88.88 82 MET A O 1
ATOM 632 N N . LEU A 1 83 ? 1.735 1.512 -8.038 1.00 92.81 83 LEU A N 1
ATOM 633 C CA . LEU A 1 83 ? 0.316 1.215 -7.848 1.00 92.81 83 LEU A CA 1
ATOM 634 C C . LEU A 1 83 ? 0.083 0.840 -6.383 1.00 92.81 83 LEU A C 1
ATOM 636 O O . LEU A 1 83 ? 0.715 -0.087 -5.886 1.00 92.81 83 LEU A O 1
ATOM 640 N N . ALA A 1 84 ? -0.838 1.522 -5.706 1.00 95.31 84 ALA A N 1
ATOM 641 C CA . ALA A 1 84 ? -1.234 1.247 -4.328 1.00 95.31 84 ALA A CA 1
ATOM 642 C C . ALA A 1 84 ? -2.718 0.857 -4.266 1.00 95.31 84 ALA A C 1
ATOM 644 O O . ALA A 1 84 ? -3.586 1.627 -4.681 1.00 95.31 84 ALA A O 1
ATOM 645 N N . ILE A 1 85 ? -3.011 -0.334 -3.738 1.00 97.75 85 ILE A N 1
ATOM 646 C CA . ILE A 1 85 ? -4.358 -0.919 -3.704 1.00 97.75 85 ILE A CA 1
ATOM 647 C C . ILE A 1 85 ? -4.795 -1.139 -2.249 1.00 97.75 85 ILE A C 1
ATOM 649 O O . ILE A 1 85 ? -4.108 -1.860 -1.518 1.00 97.75 85 ILE A O 1
ATOM 653 N N . PRO A 1 86 ? -5.930 -0.567 -1.808 1.00 98.19 86 PRO A N 1
ATOM 654 C CA . PRO A 1 86 ? -6.454 -0.804 -0.471 1.00 98.19 86 PRO A CA 1
ATOM 655 C C . PRO A 1 86 ? -7.115 -2.184 -0.358 1.00 98.19 86 PRO A C 1
ATOM 657 O O . PRO A 1 86 ? -7.879 -2.606 -1.223 1.00 98.19 86 PRO A O 1
ATOM 660 N N . VAL A 1 87 ? -6.876 -2.862 0.764 1.00 98.00 87 VAL A N 1
ATOM 661 C CA . VAL A 1 87 ? -7.613 -4.055 1.198 1.00 98.00 87 VAL A CA 1
ATOM 662 C C . VAL A 1 87 ? -8.558 -3.626 2.310 1.00 98.00 87 VAL A C 1
ATOM 664 O O . VAL A 1 87 ? -8.116 -3.273 3.406 1.00 98.00 87 VAL A O 1
ATOM 667 N N . ILE A 1 88 ? -9.859 -3.637 2.030 1.00 97.50 88 ILE A N 1
ATOM 668 C CA . ILE A 1 88 ? -10.900 -3.172 2.950 1.00 97.50 88 ILE A CA 1
ATOM 669 C C . ILE A 1 88 ? -11.788 -4.354 3.327 1.00 97.50 88 ILE A C 1
ATOM 671 O O . ILE A 1 88 ? -12.266 -5.081 2.461 1.00 97.50 88 ILE A O 1
ATOM 675 N N . ALA A 1 89 ? -12.022 -4.525 4.626 1.00 97.19 89 ALA A N 1
ATOM 676 C CA . ALA A 1 89 ? -12.988 -5.476 5.162 1.00 97.19 89 ALA A CA 1
ATOM 677 C C . ALA A 1 89 ? -13.765 -4.807 6.299 1.00 97.19 89 ALA A C 1
ATOM 679 O O . ALA A 1 89 ? -13.181 -4.068 7.097 1.00 97.19 89 ALA A O 1
ATOM 680 N N . ASP A 1 90 ? -15.076 -5.035 6.348 1.00 95.94 90 ASP A N 1
ATOM 681 C CA . ASP A 1 90 ? -15.994 -4.432 7.328 1.00 95.94 90 ASP A CA 1
ATOM 682 C C . ASP A 1 90 ? -15.907 -2.895 7.376 1.00 95.94 90 ASP A C 1
ATOM 684 O O . ASP A 1 90 ? -15.908 -2.278 8.443 1.00 95.94 90 ASP A O 1
ATOM 688 N N . GLY A 1 91 ? -15.738 -2.264 6.208 1.00 93.62 91 GLY A N 1
ATOM 689 C CA . GLY A 1 91 ? -15.587 -0.809 6.086 1.00 93.62 91 GLY A CA 1
ATOM 690 C C . GLY A 1 91 ? -14.288 -0.247 6.678 1.00 93.62 91 GLY A C 1
ATOM 691 O O . GLY A 1 91 ? -14.157 0.966 6.823 1.00 93.62 91 GLY A O 1
ATOM 692 N N . ARG A 1 92 ? -13.318 -1.101 7.035 1.00 94.19 92 ARG A N 1
ATOM 693 C CA . ARG A 1 92 ? -12.025 -0.699 7.603 1.00 94.19 92 ARG A CA 1
ATOM 694 C C . ARG A 1 92 ? -10.876 -1.127 6.704 1.00 94.19 92 ARG A C 1
ATOM 696 O O . ARG A 1 92 ? -10.847 -2.253 6.207 1.00 94.19 92 ARG A O 1
ATOM 703 N N . LEU A 1 93 ? -9.890 -0.246 6.555 1.00 97.31 93 LEU A N 1
ATOM 704 C CA . LEU A 1 93 ? -8.635 -0.582 5.891 1.00 97.31 93 LEU A CA 1
ATOM 705 C C . LEU A 1 93 ? -7.886 -1.640 6.718 1.00 97.31 93 LEU A C 1
ATOM 707 O O . LEU A 1 93 ? -7.595 -1.421 7.893 1.00 97.31 93 LEU A O 1
ATOM 711 N N . LYS A 1 94 ? -7.578 -2.782 6.103 1.00 97.25 94 LYS A N 1
AT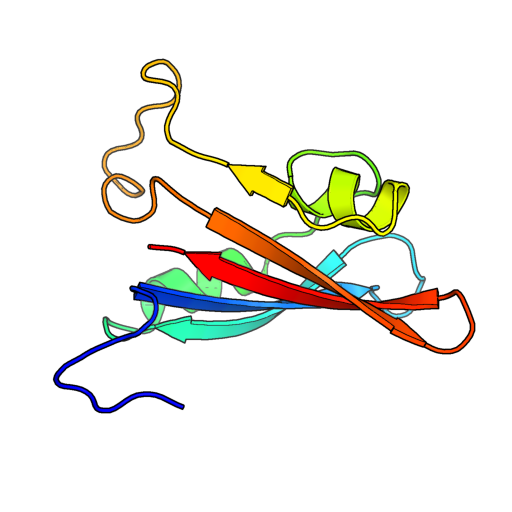OM 712 C CA . LYS A 1 94 ? -6.769 -3.861 6.690 1.00 97.25 94 LYS A CA 1
ATOM 713 C C . LYS A 1 94 ? -5.319 -3.793 6.236 1.00 97.25 94 LYS A C 1
ATOM 715 O O . LYS A 1 94 ? -4.424 -4.077 7.026 1.00 97.25 94 LYS A O 1
ATOM 720 N N . ALA A 1 95 ? -5.103 -3.426 4.978 1.00 97.44 95 ALA A N 1
ATOM 721 C CA . ALA A 1 95 ? -3.781 -3.254 4.403 1.00 97.44 95 ALA A CA 1
ATOM 722 C C . ALA A 1 95 ? -3.832 -2.351 3.166 1.00 97.44 95 ALA A C 1
ATOM 724 O O . ALA A 1 95 ? -4.902 -2.115 2.605 1.00 97.44 95 ALA A O 1
ATOM 725 N N . ILE A 1 96 ? -2.667 -1.906 2.709 1.00 97.50 96 ILE A N 1
ATOM 726 C CA . ILE A 1 96 ? -2.437 -1.394 1.360 1.00 97.50 96 ILE A CA 1
ATOM 727 C C . ILE A 1 96 ? -1.322 -2.232 0.749 1.00 97.50 96 ILE A C 1
ATOM 729 O O . ILE A 1 96 ? -0.260 -2.391 1.352 1.00 97.50 96 ILE A O 1
ATOM 733 N N . VAL A 1 97 ? -1.566 -2.767 -0.443 1.00 95.88 97 VAL A N 1
ATOM 734 C CA . VAL A 1 97 ? -0.558 -3.491 -1.219 1.00 95.88 97 VAL A CA 1
ATOM 735 C C . VAL A 1 97 ? -0.000 -2.545 -2.269 1.00 95.88 97 VAL A C 1
ATOM 737 O O . VAL A 1 97 ? -0.769 -1.975 -3.045 1.00 95.88 97 VAL A O 1
ATOM 740 N N . THR A 1 98 ? 1.318 -2.371 -2.292 1.00 92.75 98 THR A N 1
ATOM 741 C CA . THR A 1 98 ? 1.996 -1.570 -3.313 1.00 92.75 98 THR A CA 1
ATOM 742 C C . THR A 1 98 ? 2.744 -2.443 -4.302 1.00 92.75 98 THR A C 1
ATOM 744 O O . THR A 1 98 ? 3.307 -3.472 -3.936 1.00 92.75 98 THR A O 1
ATOM 747 N N . PHE A 1 99 ? 2.776 -1.992 -5.550 1.00 89.62 99 PHE A N 1
ATOM 748 C CA . PHE A 1 99 ? 3.622 -2.500 -6.620 1.00 89.62 99 PHE A CA 1
ATOM 749 C C . PHE A 1 99 ? 4.464 -1.333 -7.111 1.00 89.62 99 PHE A C 1
ATOM 751 O O . PHE A 1 99 ? 3.899 -0.324 -7.523 1.00 89.62 99 PHE A O 1
ATOM 758 N N . LEU A 1 100 ? 5.785 -1.462 -7.042 1.00 85.12 100 LEU A N 1
ATOM 759 C CA . LEU A 1 100 ? 6.722 -0.477 -7.568 1.00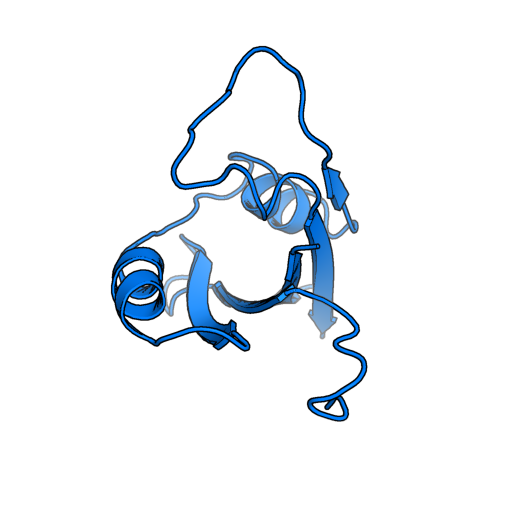 85.12 100 LEU A CA 1
ATOM 760 C C . LEU A 1 100 ? 7.416 -1.066 -8.800 1.00 85.12 100 LEU A C 1
ATOM 762 O O . LEU A 1 100 ? 7.938 -2.188 -8.739 1.00 85.12 100 LEU A O 1
ATOM 766 N N . PHE A 1 101 ? 7.363 -0.331 -9.910 1.00 83.81 101 PHE A N 1
ATOM 767 C CA . PHE A 1 101 ? 7.732 -0.793 -11.252 1.00 83.81 101 PHE A CA 1
ATOM 768 C C . PHE A 1 101 ? 9.078 -0.266 -11.731 1.00 83.81 101 PHE A C 1
ATOM 770 O O . PHE A 1 101 ? 9.486 0.852 -11.364 1.00 83.81 101 PHE A O 1
#